Protein AF-A0A2X2BSM6-F1 (afdb_monomer_lite)

Sequence (57 aa):
MKKNLTLLMVSHSLEDAHKIAPRALVIDNGTIVYDGNTASLIKGEVDQSLLLGIPFN

Foldseek 3Di:
DDDPDDDDDDDLDLVVCLVPPQWDFDDDPNDGPDTGGSVCLQQQVDPCVVVSVHHHD

Structure (mmCIF, N/CA/C/O backbone):
data_AF-A0A2X2BSM6-F1
#
_entry.id   AF-A0A2X2BSM6-F1
#
loop_
_atom_site.group_PDB
_atom_site.id
_atom_site.type_symbol
_atom_site.label_atom_id
_atom_site.label_alt_id
_atom_site.label_comp_id
_atom_site.label_asym_id
_atom_site.label_entity_id
_atom_site.label_seq_id
_atom_site.pdbx_PDB_ins_code
_atom_site.Cartn_x
_atom_site.Cartn_y
_atom_site.Cartn_z
_atom_site.occupancy
_atom_site.B_iso_or_equiv
_atom_site.auth_seq_id
_atom_site.auth_comp_id
_atom_site.auth_asym_id
_atom_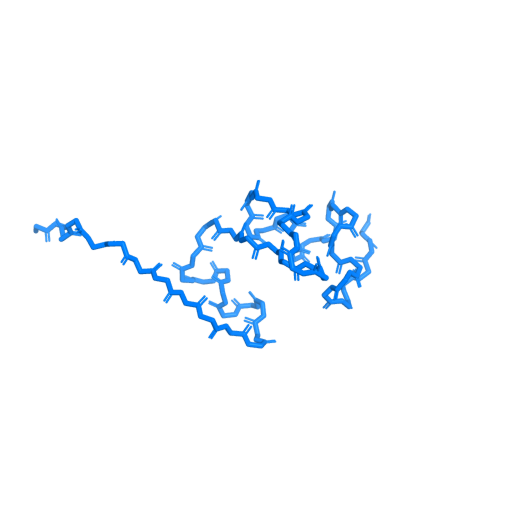site.auth_atom_id
_atom_site.pdbx_PDB_model_num
ATOM 1 N N . MET A 1 1 ? -5.381 0.065 28.142 1.00 50.69 1 MET A N 1
ATOM 2 C CA . MET A 1 1 ? -6.620 -0.051 27.338 1.00 50.69 1 MET A CA 1
ATOM 3 C C . MET A 1 1 ? -6.306 0.411 25.913 1.00 50.69 1 MET A C 1
ATOM 5 O O . MET A 1 1 ? -5.955 1.573 25.754 1.00 50.69 1 MET A O 1
ATOM 9 N N . LYS A 1 2 ? -6.329 -0.467 24.896 1.00 62.34 2 LYS A N 1
ATOM 10 C CA . LYS A 1 2 ? -6.216 -0.040 23.484 1.00 62.34 2 LYS A CA 1
ATOM 11 C C . LYS A 1 2 ? -7.560 0.578 23.072 1.00 62.34 2 LYS A C 1
ATOM 13 O O . LYS A 1 2 ? -8.589 -0.052 23.288 1.00 62.34 2 LYS A O 1
ATOM 18 N N . LYS A 1 3 ? -7.569 1.806 22.545 1.00 74.06 3 LYS A N 1
ATOM 19 C CA . LYS A 1 3 ? -8.782 2.422 21.975 1.00 74.06 3 LYS A CA 1
ATOM 20 C C . LYS A 1 3 ? -9.093 1.739 20.633 1.00 74.06 3 LYS A C 1
ATOM 22 O O . LYS A 1 3 ? -8.181 1.603 19.822 1.00 74.06 3 LYS A O 1
ATOM 27 N N . ASN A 1 4 ? -10.348 1.351 20.387 1.00 74.00 4 ASN A N 1
ATOM 28 C CA . ASN A 1 4 ? -10.821 0.910 19.065 1.00 74.00 4 ASN A CA 1
ATOM 29 C C . ASN A 1 4 ? -10.963 2.129 18.142 1.00 74.00 4 ASN A C 1
ATOM 31 O O . ASN A 1 4 ? -12.062 2.622 17.904 1.00 74.00 4 ASN A O 1
ATOM 35 N N . LEU A 1 5 ? -9.830 2.661 17.695 1.00 77.00 5 LEU A N 1
ATOM 36 C CA . LEU A 1 5 ? -9.767 3.794 16.784 1.00 77.00 5 LEU A CA 1
ATOM 37 C C . LEU A 1 5 ? -9.401 3.277 15.389 1.00 77.00 5 LEU A C 1
ATOM 39 O O . LEU A 1 5 ? -8.357 2.646 15.230 1.00 77.00 5 LEU A O 1
ATOM 43 N N . THR A 1 6 ? -10.231 3.559 14.388 1.00 80.56 6 THR A N 1
ATOM 44 C CA . THR A 1 6 ? -9.848 3.386 12.982 1.00 80.56 6 THR A CA 1
ATOM 45 C C . THR A 1 6 ? -9.223 4.691 12.512 1.00 80.56 6 THR A C 1
ATOM 47 O O . THR A 1 6 ? -9.883 5.728 12.520 1.00 80.56 6 THR A O 1
ATOM 50 N N . LEU A 1 7 ? -7.945 4.648 12.140 1.00 77.88 7 LEU A N 1
ATOM 51 C CA . LEU A 1 7 ? -7.206 5.801 11.635 1.00 77.88 7 LEU A CA 1
ATOM 52 C C . LEU A 1 7 ? -7.078 5.678 10.115 1.00 77.88 7 LEU A C 1
ATOM 54 O O . LEU A 1 7 ? -6.551 4.682 9.624 1.00 77.88 7 LEU A O 1
ATOM 58 N N . LEU A 1 8 ? -7.547 6.687 9.383 1.00 80.81 8 LEU A N 1
ATOM 59 C CA . LEU A 1 8 ? -7.256 6.843 7.961 1.00 80.81 8 LEU A CA 1
ATOM 60 C C . LEU A 1 8 ? -6.175 7.912 7.822 1.00 80.81 8 LEU A C 1
ATOM 62 O O . LEU A 1 8 ? -6.364 9.042 8.269 1.00 80.81 8 LEU A O 1
ATOM 66 N N . MET A 1 9 ? -5.043 7.545 7.228 1.00 76.19 9 MET A N 1
ATOM 67 C CA . MET A 1 9 ? -3.911 8.439 7.018 1.00 76.19 9 MET A CA 1
ATOM 68 C C . MET A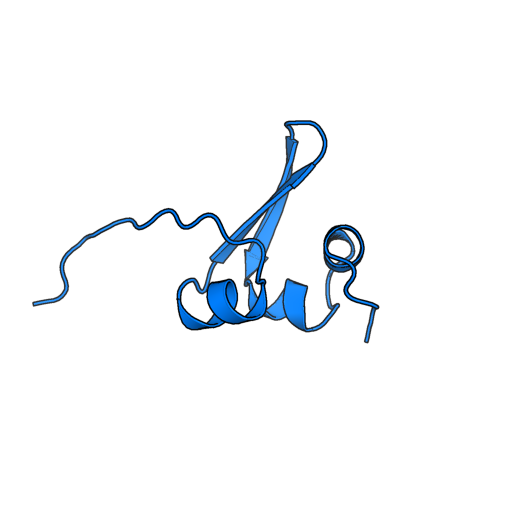 1 9 ? -3.654 8.592 5.523 1.00 76.19 9 MET A C 1
ATOM 70 O O . MET A 1 9 ? -3.541 7.597 4.813 1.00 76.19 9 MET A O 1
ATOM 74 N N . VAL A 1 10 ? -3.543 9.837 5.062 1.00 79.88 10 VAL A N 1
ATOM 75 C CA . VAL A 1 10 ? -3.142 10.170 3.692 1.00 79.88 10 VAL A CA 1
ATOM 76 C C . VAL A 1 10 ? -1.739 10.755 3.769 1.00 79.88 10 VAL A C 1
ATOM 78 O O . VAL A 1 10 ? -1.519 11.741 4.468 1.00 79.88 10 VAL A O 1
ATOM 81 N N . SER A 1 11 ? -0.785 10.113 3.101 1.00 75.81 11 SER A N 1
ATOM 82 C CA . SER A 1 11 ? 0.626 10.497 3.106 1.00 75.81 11 SER A CA 1
ATOM 83 C C . SER A 1 11 ? 1.176 10.435 1.687 1.00 75.81 11 SER A C 1
ATOM 85 O O . SER A 1 11 ? 0.825 9.536 0.9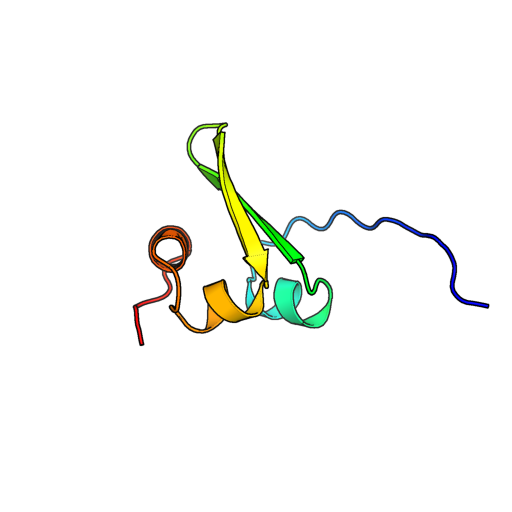28 1.00 75.81 11 SER A O 1
ATOM 87 N N . HIS A 1 12 ? 2.072 11.363 1.356 1.00 80.38 12 HIS A N 1
ATOM 88 C CA . HIS A 1 12 ? 2.908 11.276 0.155 1.00 80.38 12 HIS A CA 1
ATOM 89 C C . HIS A 1 12 ? 4.186 10.449 0.391 1.00 80.38 12 HIS A C 1
ATOM 91 O O . HIS A 1 12 ? 4.878 10.107 -0.560 1.00 80.38 12 HIS A O 1
ATOM 97 N N . SER A 1 13 ? 4.489 10.115 1.651 1.00 80.62 13 SER A N 1
ATOM 98 C CA . SER A 1 13 ? 5.605 9.261 2.066 1.00 80.62 13 SER A CA 1
ATOM 99 C C . SER A 1 13 ? 5.092 7.867 2.419 1.00 80.62 13 SER A C 1
ATOM 101 O O . SER A 1 13 ? 4.354 7.687 3.398 1.00 80.62 13 SER A O 1
ATOM 103 N N . LEU A 1 14 ? 5.487 6.875 1.620 1.00 76.81 14 LEU A N 1
ATOM 104 C CA . LEU A 1 14 ? 5.114 5.479 1.842 1.00 76.81 14 LEU A CA 1
ATOM 105 C C . LEU A 1 14 ? 5.830 4.871 3.057 1.00 76.81 14 LEU A C 1
ATOM 107 O O . LEU A 1 14 ? 5.245 4.064 3.778 1.00 76.81 14 LEU A O 1
ATOM 111 N N . GLU A 1 15 ? 7.063 5.299 3.333 1.00 80.81 15 GLU A N 1
ATOM 112 C CA . GLU A 1 15 ? 7.841 4.850 4.495 1.00 80.81 15 GLU A CA 1
ATOM 113 C C . GLU A 1 15 ? 7.169 5.231 5.816 1.00 80.81 15 GLU A C 1
ATOM 115 O O . GLU A 1 15 ? 7.119 4.427 6.751 1.00 80.81 15 GLU A O 1
ATOM 120 N N . ASP A 1 16 ? 6.591 6.430 5.889 1.00 82.44 16 ASP A N 1
ATOM 121 C CA . ASP A 1 16 ? 5.849 6.861 7.074 1.00 82.44 16 ASP A CA 1
ATOM 122 C C . ASP A 1 16 ? 4.498 6.147 7.178 1.00 82.44 16 ASP A C 1
ATOM 124 O O . ASP A 1 16 ? 4.078 5.770 8.275 1.00 82.44 16 ASP A O 1
ATOM 128 N N . ALA A 1 17 ? 3.858 5.862 6.036 1.00 82.25 17 ALA A N 1
ATOM 129 C CA . ALA A 1 17 ? 2.663 5.028 5.987 1.00 82.25 17 ALA A CA 1
ATOM 130 C C . ALA A 1 17 ? 2.912 3.632 6.562 1.00 82.25 17 ALA A C 1
ATOM 132 O O . ALA A 1 17 ? 2.113 3.161 7.364 1.00 82.25 17 ALA A O 1
ATOM 133 N N . HIS A 1 18 ? 4.043 3.003 6.251 1.00 84.00 18 HIS A N 1
ATOM 134 C CA . HIS A 1 18 ? 4.370 1.671 6.759 1.00 84.00 18 HIS A CA 1
ATOM 135 C C . HIS A 1 18 ? 4.649 1.623 8.263 1.00 84.00 18 HIS A C 1
ATOM 137 O O . HIS A 1 18 ? 4.265 0.656 8.922 1.00 84.00 18 HIS A O 1
ATOM 143 N N . LYS A 1 19 ? 5.261 2.669 8.832 1.00 85.69 19 LYS A N 1
ATOM 144 C CA . LYS A 1 19 ? 5.504 2.747 10.285 1.00 85.69 19 LYS A CA 1
ATOM 145 C C . LYS A 1 19 ? 4.209 2.830 11.096 1.00 85.69 19 LYS A C 1
ATOM 147 O O . LYS A 1 19 ? 4.194 2.441 12.262 1.00 85.69 19 LYS A O 1
ATOM 152 N N . ILE A 1 20 ? 3.143 3.365 10.499 1.00 84.56 20 ILE A N 1
ATOM 153 C CA . ILE A 1 20 ? 1.898 3.713 11.195 1.00 84.56 20 ILE A CA 1
ATOM 154 C C . ILE A 1 20 ? 0.760 2.748 10.830 1.00 84.56 20 ILE A C 1
ATOM 156 O O . ILE A 1 20 ? -0.049 2.394 11.689 1.00 84.56 20 ILE A O 1
ATOM 160 N N . ALA A 1 21 ? 0.700 2.302 9.574 1.00 86.25 21 ALA A N 1
ATOM 161 C CA . ALA A 1 21 ? -0.390 1.518 9.015 1.00 86.25 21 ALA A CA 1
ATOM 162 C C . ALA A 1 21 ? 0.124 0.202 8.391 1.00 86.25 21 ALA A C 1
ATOM 164 O O . ALA A 1 21 ? 0.817 0.221 7.370 1.00 86.25 21 ALA A O 1
ATOM 165 N N . PRO A 1 22 ? -0.257 -0.965 8.947 1.00 87.31 22 PRO A N 1
ATOM 166 C CA . PRO A 1 22 ? 0.118 -2.264 8.385 1.00 87.31 22 PRO A CA 1
ATOM 167 C C . PRO A 1 22 ? -0.647 -2.613 7.096 1.00 87.31 22 PRO A C 1
ATOM 169 O O . PRO A 1 22 ? -0.226 -3.504 6.362 1.00 87.31 22 PRO A O 1
ATOM 172 N N . ARG A 1 23 ? -1.765 -1.927 6.822 1.00 91.00 23 ARG A N 1
ATOM 173 C CA . ARG A 1 23 ? -2.592 -2.083 5.619 1.00 91.00 23 ARG A CA 1
ATOM 174 C C . ARG A 1 23 ? -2.610 -0.775 4.834 1.00 91.00 23 ARG A C 1
ATOM 176 O O . ARG A 1 23 ? -2.779 0.284 5.437 1.00 91.00 23 ARG A O 1
ATOM 183 N N . ALA A 1 24 ? -2.518 -0.871 3.514 1.00 90.88 24 ALA A N 1
ATOM 184 C CA . ALA A 1 24 ? -2.611 0.242 2.584 1.00 90.88 24 ALA A CA 1
ATOM 185 C C . ALA A 1 24 ? -3.666 -0.032 1.506 1.00 90.88 24 ALA A C 1
ATOM 187 O O . ALA A 1 24 ? -3.862 -1.173 1.084 1.00 90.88 24 ALA A O 1
ATOM 188 N N . LEU A 1 25 ? -4.308 1.046 1.056 1.00 91.56 25 LEU A N 1
ATOM 189 C CA . LEU A 1 25 ? -5.157 1.083 -0.129 1.00 91.56 25 LEU A CA 1
ATOM 190 C C . LEU A 1 25 ? -4.479 1.989 -1.156 1.00 91.56 25 LEU A C 1
ATOM 192 O O . LEU A 1 25 ? -4.146 3.127 -0.824 1.00 91.56 25 LEU A O 1
ATOM 196 N N . VAL A 1 26 ? -4.289 1.506 -2.383 1.00 90.12 26 VAL A N 1
ATOM 197 C CA . VAL A 1 26 ? -3.828 2.346 -3.500 1.00 90.12 26 VAL A CA 1
ATOM 198 C C . VAL A 1 26 ? -5.014 2.611 -4.405 1.00 90.12 26 VAL A C 1
ATOM 200 O O . VAL A 1 26 ? -5.708 1.680 -4.815 1.00 90.12 26 VAL A O 1
ATOM 203 N N . ILE A 1 27 ? -5.243 3.887 -4.695 1.00 90.12 27 ILE A N 1
ATOM 204 C CA . ILE A 1 27 ? -6.301 4.339 -5.590 1.00 90.12 27 ILE A CA 1
ATOM 205 C C . ILE A 1 27 ? -5.636 4.932 -6.824 1.00 90.12 27 ILE A C 1
ATOM 207 O O . ILE A 1 27 ? -4.853 5.871 -6.703 1.00 90.12 27 ILE A O 1
ATOM 211 N N . ASP A 1 28 ? -5.987 4.406 -7.992 1.00 89.06 28 ASP A N 1
ATOM 212 C CA . ASP A 1 28 ? -5.624 4.975 -9.285 1.00 89.06 28 ASP A CA 1
ATOM 213 C C . ASP A 1 28 ? -6.892 5.193 -10.114 1.00 89.06 28 ASP A C 1
ATOM 215 O O . ASP A 1 28 ? -7.794 4.352 -10.124 1.00 89.06 28 ASP A O 1
ATOM 219 N N . ASN A 1 29 ? -7.002 6.361 -10.752 1.00 91.69 29 ASN A N 1
ATOM 220 C CA . ASN A 1 29 ? -8.171 6.758 -11.549 1.00 91.69 29 ASN A CA 1
ATOM 221 C C . ASN A 1 29 ? -9.534 6.512 -10.856 1.00 91.69 29 ASN A C 1
ATOM 223 O O . ASN A 1 29 ? -10.503 6.071 -11.472 1.00 91.69 29 ASN A O 1
ATOM 227 N N . GLY A 1 30 ? -9.613 6.774 -9.546 1.00 91.56 30 GLY A N 1
ATOM 228 C CA . GLY A 1 30 ? -10.836 6.599 -8.750 1.00 91.56 30 GLY A CA 1
ATOM 229 C C . GLY A 1 30 ? -11.188 5.147 -8.400 1.00 91.56 30 GLY A C 1
ATOM 230 O O . GLY A 1 30 ? -12.226 4.913 -7.785 1.00 91.56 30 GLY A O 1
ATOM 231 N N . THR A 1 31 ? -10.333 4.180 -8.742 1.00 93.31 31 THR A N 1
ATOM 232 C CA . THR A 1 31 ? -10.524 2.755 -8.442 1.00 93.31 31 THR A CA 1
ATOM 233 C C . THR A 1 31 ? -9.471 2.272 -7.452 1.00 93.31 31 THR A C 1
ATOM 235 O O . THR A 1 31 ? -8.302 2.638 -7.553 1.00 93.31 31 THR A O 1
ATOM 238 N N . ILE A 1 32 ? -9.866 1.432 -6.492 1.00 93.81 32 ILE A N 1
ATOM 239 C CA . ILE A 1 32 ? -8.908 0.749 -5.615 1.00 93.81 32 ILE A CA 1
ATOM 240 C C . ILE A 1 32 ? -8.201 -0.322 -6.444 1.00 93.81 32 ILE A C 1
ATOM 242 O O . ILE A 1 32 ? -8.808 -1.320 -6.828 1.00 93.81 32 ILE A O 1
ATOM 246 N N . VAL A 1 33 ? -6.921 -0.101 -6.716 1.00 94.88 33 VAL A N 1
ATOM 247 C CA . VAL A 1 33 ? -6.072 -1.018 -7.488 1.00 94.88 33 VAL A CA 1
ATOM 248 C C . VAL A 1 33 ? -5.239 -1.930 -6.593 1.00 94.88 33 VAL A C 1
ATOM 250 O O . VAL A 1 33 ? -4.702 -2.926 -7.071 1.00 94.88 33 VAL A O 1
ATOM 253 N N . TYR A 1 34 ? -5.147 -1.614 -5.298 1.00 93.94 34 TYR A N 1
ATOM 254 C CA . TYR A 1 34 ? -4.485 -2.441 -4.294 1.00 93.94 34 TYR A CA 1
ATOM 255 C C . TYR A 1 34 ? -5.159 -2.305 -2.934 1.00 93.94 34 TYR A C 1
ATOM 257 O O . TYR A 1 34 ? -5.489 -1.198 -2.505 1.00 93.94 34 TYR A O 1
ATOM 265 N N . ASP A 1 35 ? -5.278 -3.430 -2.239 1.00 93.94 35 ASP A N 1
ATOM 266 C CA . ASP A 1 35 ? -5.712 -3.515 -0.854 1.00 93.94 35 ASP A CA 1
ATOM 267 C C . ASP A 1 35 ? -4.940 -4.633 -0.155 1.00 93.94 35 ASP A C 1
ATOM 269 O O . ASP A 1 35 ? -5.164 -5.817 -0.410 1.00 93.94 35 ASP A O 1
ATOM 273 N N . GLY A 1 36 ? -3.987 -4.264 0.697 1.00 92.38 36 GLY A N 1
ATOM 274 C CA . GLY A 1 36 ? -3.097 -5.254 1.284 1.00 92.38 36 GLY A CA 1
ATOM 275 C C . GLY A 1 36 ? -2.044 -4.674 2.209 1.00 92.38 36 GLY A C 1
ATOM 276 O O . GLY A 1 36 ? -2.178 -3.572 2.736 1.00 92.38 36 GLY A O 1
ATOM 277 N N . ASN A 1 37 ? -0.985 -5.449 2.436 1.00 93.19 37 ASN A N 1
ATOM 278 C CA . ASN A 1 37 ? 0.097 -5.077 3.339 1.00 93.19 37 ASN A CA 1
ATOM 279 C C . ASN A 1 37 ? 0.921 -3.917 2.761 1.00 93.19 37 ASN A C 1
ATOM 281 O O . ASN A 1 37 ? 1.372 -3.980 1.616 1.00 93.19 37 ASN A O 1
ATOM 285 N N . THR A 1 38 ? 1.170 -2.878 3.555 1.00 91.25 38 THR A N 1
ATOM 286 C CA . THR A 1 38 ? 2.017 -1.747 3.139 1.00 91.25 38 THR A CA 1
ATOM 287 C C . THR A 1 38 ? 3.460 -2.184 2.844 1.00 91.25 38 THR A C 1
ATOM 289 O O . THR A 1 38 ? 4.119 -1.609 1.984 1.00 91.25 38 THR A O 1
ATOM 292 N N . ALA A 1 39 ? 3.954 -3.230 3.515 1.00 91.88 39 ALA A N 1
ATOM 293 C CA . ALA A 1 39 ? 5.305 -3.757 3.327 1.00 91.88 39 ALA A CA 1
ATOM 294 C C . ALA A 1 39 ? 5.542 -4.296 1.910 1.00 91.88 39 ALA A C 1
ATOM 296 O O . ALA A 1 39 ? 6.620 -4.090 1.363 1.00 91.88 39 ALA A O 1
ATOM 297 N N . SER A 1 40 ? 4.545 -4.953 1.311 1.00 91.81 40 SER A N 1
ATOM 298 C CA . SER A 1 40 ? 4.675 -5.507 -0.041 1.00 91.81 40 SER A CA 1
ATOM 299 C C . SER A 1 40 ? 4.787 -4.409 -1.096 1.00 91.81 40 SER A C 1
ATOM 301 O O . SER A 1 40 ? 5.543 -4.563 -2.050 1.00 91.81 40 SER A O 1
ATOM 303 N N . LEU A 1 41 ? 4.138 -3.256 -0.875 1.00 90.50 41 LEU A N 1
ATOM 30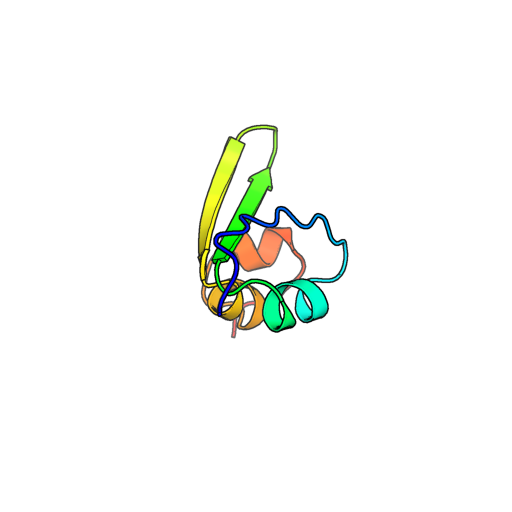4 C CA . LEU A 1 41 ? 4.323 -2.081 -1.730 1.00 90.50 41 LEU A CA 1
ATOM 305 C C . LEU A 1 41 ? 5.759 -1.546 -1.638 1.00 90.50 41 LEU A C 1
ATOM 307 O O . LEU A 1 41 ? 6.399 -1.346 -2.667 1.00 90.50 41 LEU A O 1
ATOM 311 N N . ILE A 1 42 ? 6.277 -1.362 -0.417 1.00 88.75 42 ILE A N 1
ATOM 312 C CA . ILE A 1 42 ? 7.632 -0.827 -0.175 1.00 88.75 42 ILE A CA 1
ATOM 313 C C . ILE A 1 42 ? 8.724 -1.728 -0.738 1.00 88.75 42 ILE A C 1
ATOM 315 O O . ILE A 1 42 ? 9.727 -1.239 -1.247 1.00 88.75 42 ILE A O 1
ATOM 319 N N . LYS A 1 43 ? 8.537 -3.042 -0.648 1.00 90.81 43 LYS A N 1
ATOM 320 C CA . LYS A 1 43 ? 9.507 -4.015 -1.147 1.00 90.81 43 LYS A CA 1
ATOM 321 C C . LYS A 1 43 ? 9.452 -4.222 -2.661 1.00 90.81 43 LYS A C 1
ATOM 323 O O . LYS A 1 43 ? 10.246 -5.005 -3.165 1.00 90.81 43 LYS A O 1
ATOM 328 N N . GLY A 1 44 ? 8.517 -3.584 -3.368 1.00 90.38 44 GLY A N 1
ATOM 329 C CA . GLY A 1 44 ? 8.339 -3.839 -4.796 1.00 90.38 44 GLY A CA 1
ATOM 330 C C . GLY A 1 44 ? 7.866 -5.266 -5.086 1.00 90.38 44 GLY A C 1
ATOM 331 O O . GLY A 1 44 ? 8.227 -5.818 -6.113 1.00 90.38 44 GLY A O 1
ATO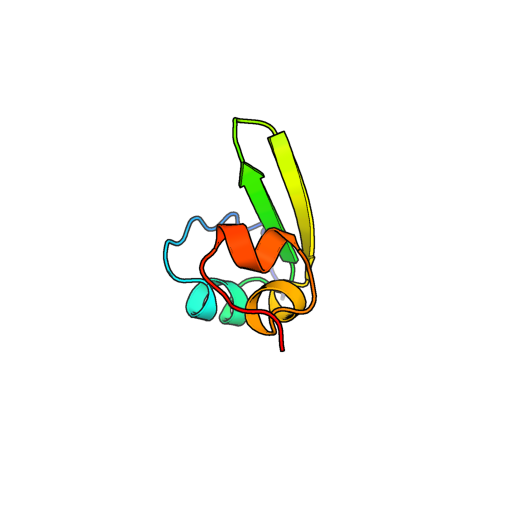M 332 N N . GLU A 1 45 ? 7.113 -5.897 -4.176 1.00 93.44 45 GLU A N 1
ATOM 333 C CA . GLU A 1 45 ? 6.626 -7.280 -4.339 1.00 93.44 45 GLU A CA 1
ATOM 334 C C . GLU A 1 45 ? 5.337 -7.358 -5.178 1.00 93.44 45 GLU A C 1
ATOM 336 O O . GLU A 1 45 ? 4.886 -8.450 -5.519 1.00 93.44 45 GLU A O 1
ATOM 341 N N . VAL A 1 46 ? 4.707 -6.216 -5.469 1.00 92.69 46 VAL A N 1
ATOM 342 C CA . VAL A 1 46 ? 3.412 -6.132 -6.158 1.00 92.69 46 VAL A CA 1
ATOM 343 C C . VAL A 1 46 ? 3.463 -5.110 -7.287 1.00 92.69 46 VAL A C 1
ATOM 345 O O . VAL A 1 46 ? 4.145 -4.094 -7.182 1.00 92.69 46 VAL A O 1
ATOM 348 N N . ASP A 1 47 ? 2.697 -5.336 -8.353 1.00 91.62 47 ASP A N 1
ATOM 349 C CA . ASP A 1 47 ? 2.698 -4.472 -9.544 1.00 91.62 47 ASP A CA 1
ATOM 350 C C . ASP A 1 47 ? 2.353 -3.011 -9.225 1.00 91.62 47 ASP A 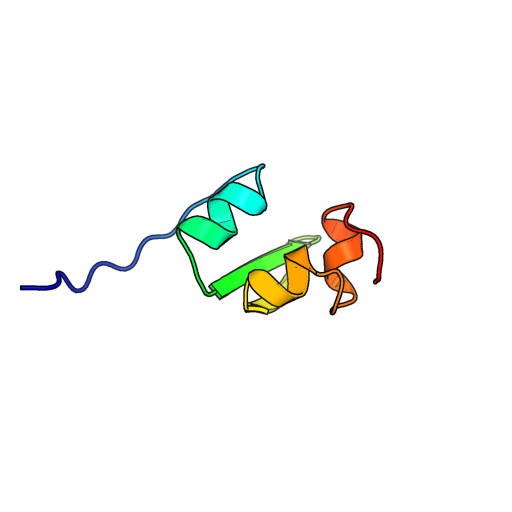C 1
ATOM 352 O O . ASP A 1 47 ? 2.887 -2.077 -9.823 1.00 91.62 47 ASP A O 1
ATOM 356 N N . GLN A 1 48 ? 1.494 -2.796 -8.226 1.00 92.56 48 GLN A N 1
ATOM 357 C CA . GLN A 1 48 ? 1.059 -1.468 -7.800 1.00 92.56 48 GLN A CA 1
ATOM 358 C C . GLN A 1 48 ? 2.170 -0.661 -7.112 1.00 92.56 48 GLN A C 1
ATOM 360 O O . GLN A 1 48 ? 2.021 0.550 -6.959 1.00 92.56 48 GLN A O 1
ATOM 365 N N . SER A 1 49 ? 3.302 -1.280 -6.760 1.00 90.69 49 SER A N 1
ATOM 366 C CA . SER A 1 49 ? 4.511 -0.571 -6.327 1.00 90.69 49 SER A CA 1
ATOM 367 C C . SER A 1 49 ? 5.026 0.394 -7.397 1.00 90.69 49 SER A C 1
ATOM 369 O O . SER A 1 49 ? 5.468 1.495 -7.062 1.00 90.69 49 SER A O 1
ATOM 371 N N . LEU A 1 50 ? 4.880 0.047 -8.682 1.00 90.31 50 LEU A N 1
ATOM 372 C CA . LEU A 1 50 ? 5.286 0.913 -9.791 1.00 90.31 50 LEU A CA 1
ATOM 373 C C . LEU A 1 50 ? 4.511 2.233 -9.823 1.00 90.31 50 LEU A C 1
ATOM 375 O O . LEU A 1 50 ? 5.088 3.275 -10.127 1.00 90.31 50 LEU A O 1
ATOM 379 N N . LEU A 1 51 ? 3.222 2.208 -9.469 1.00 88.19 51 LEU A N 1
ATOM 380 C CA . LEU A 1 51 ? 2.379 3.411 -9.396 1.00 88.19 51 LEU A CA 1
ATOM 381 C C . LEU A 1 51 ? 2.876 4.397 -8.330 1.00 88.19 51 LEU A C 1
ATOM 383 O O . LEU A 1 51 ? 2.583 5.587 -8.388 1.00 88.19 51 LEU A O 1
ATOM 387 N N . LEU A 1 52 ? 3.639 3.891 -7.362 1.00 85.88 52 LEU A N 1
ATOM 388 C CA . LEU A 1 52 ? 4.226 4.641 -6.258 1.00 85.88 52 LEU A CA 1
ATOM 389 C C . LEU A 1 52 ? 5.707 4.973 -6.513 1.00 85.88 52 LEU A C 1
ATOM 391 O O . LEU A 1 52 ? 6.373 5.504 -5.627 1.00 85.88 52 LEU A O 1
ATOM 395 N N . GLY A 1 53 ? 6.227 4.669 -7.710 1.00 87.44 53 GLY A N 1
ATOM 396 C CA . GLY A 1 53 ? 7.618 4.917 -8.094 1.00 87.44 53 GLY A CA 1
ATOM 397 C C . GLY A 1 53 ? 8.628 3.946 -7.479 1.00 87.44 53 GLY A C 1
ATOM 398 O O . GLY A 1 53 ? 9.823 4.239 -7.474 1.00 87.44 53 GLY A O 1
ATOM 399 N N . ILE A 1 54 ? 8.170 2.807 -6.954 1.00 87.06 54 ILE A N 1
ATOM 400 C CA . ILE A 1 54 ? 9.024 1.795 -6.328 1.00 87.06 54 ILE A CA 1
ATOM 401 C C . ILE A 1 54 ? 9.346 0.715 -7.372 1.00 87.06 54 ILE A C 1
ATOM 403 O O . ILE A 1 54 ? 8.418 0.097 -7.900 1.00 87.06 54 ILE A O 1
ATOM 407 N N . PRO A 1 55 ? 10.632 0.484 -7.700 1.00 82.81 55 PRO A N 1
ATOM 408 C CA . PRO A 1 55 ? 11.023 -0.561 -8.638 1.00 82.81 55 PRO A CA 1
ATOM 409 C C . PRO A 1 55 ? 10.804 -1.954 -8.036 1.00 82.81 55 PRO A C 1
ATOM 411 O O . PRO A 1 55 ? 10.851 -2.127 -6.818 1.00 82.81 55 PRO A O 1
ATOM 414 N N . PHE A 1 56 ? 10.592 -2.951 -8.896 1.00 83.12 56 PHE A N 1
ATOM 415 C CA . PHE A 1 56 ? 10.551 -4.351 -8.472 1.00 83.12 56 PHE A CA 1
ATOM 416 C C . PHE A 1 56 ? 11.903 -4.797 -7.914 1.00 83.12 56 PHE A C 1
ATOM 418 O O . PHE A 1 56 ? 12.953 -4.367 -8.406 1.00 83.12 56 PHE A O 1
ATOM 425 N N . ASN A 1 57 ? 11.852 -5.666 -6.906 1.00 68.69 57 ASN A N 1
ATOM 426 C CA . ASN A 1 57 ? 13.024 -6.283 -6.290 1.00 68.69 57 ASN A CA 1
ATOM 427 C C . ASN A 1 57 ? 13.316 -7.676 -6.857 1.00 68.69 57 ASN A C 1
ATOM 429 O O . ASN A 1 57 ? 12.357 -8.363 -7.274 1.00 68.69 57 ASN A O 1
#

Radius of gyration: 12.07 Å; chains: 1; bounding box: 24×19×39 Å

pLDDT: mean 85.47, std 8.41, range [50.69, 94.88]

Organism: Proteus mirabilis (NCBI:txid584)

InterPro domains:
  IPR027417 P-loop containing nucleoside triphosphate hydrolase [G3DSA:3.40.50.300] (1-51)
  IPR027417 P-loop containing nucleoside triphosphate hydrolase [SSF52540] (2-43)

Secondary structure (DSSP, 8-state):
-----PPP---S-HHHHHHH-SEEEEEETTEEEEEEEHHHHHTT-SGGGGGGTPPP-